Protein AF-A0ABD4KVZ7-F1 (afdb_monomer)

Foldseek 3Di:
DAPQPDPVPADPHHDDADDPDDDPPVPDDPVRSVVNLVRHLVVVLSVWDDFDKDKDWDWDADPNDIDIDIAIGTPHCISVVSVVPPPVVVPPPRHDPDDDDDDDPPDDDDDPDDDDDDDDDDDDDDDDPVNVVVCVVVVVVVDPDPVVD

pLDDT: mean 87.03, std 12.92, range [39.84, 96.31]

Solvent-accessible surface area (backbone atoms only — not comparable to full-atom values): 10084 Å² total; per-residue (Å²): 135,54,87,84,81,43,77,91,79,48,70,99,61,74,83,85,63,75,70,93,72,86,71,64,74,91,75,49,54,73,68,54,45,53,53,49,51,52,38,41,51,59,54,54,37,62,77,43,56,72,65,38,64,48,77,49,76,48,79,44,77,56,98,88,43,83,44,78,50,77,35,30,45,84,75,37,59,36,36,56,62,82,49,74,81,48,78,72,61,85,60,56,80,70,56,48,92,66,79,77,80,93,81,59,95,86,65,87,80,82,87,87,78,87,82,90,82,90,82,78,91,75,80,84,79,80,76,51,72,70,57,43,54,50,43,65,76,46,43,49,81,76,47,84,52,80,90,80,76

Radius of gyration: 22.93 Å; Cα contacts (8 Å, |Δi|>4): 100; chains: 1; bounding box: 55×40×61 Å

Secondary structure (DSSP, 8-state):
--TT--GGG--SSPPP---S----GGGS-HHHHHHHHHHHHHHHHTTSPPPEEEEEEEEEEETTEEEEEEEEEEEE-GGGGGGTT-TTGGG-TTS-SSPPPP--TT----------------PPPP--HHHHHHHHHTGGGG---TTT-

Organism: Vibrio anguillarum (NCBI:txid55601)

InterPro domains:
  IPR000380 DNA topoisomerase, type IA [PTHR11390] (7-137)
  IPR003602 DNA topoisomerase, type IA, DNA-binding domain [SM00437] (1-145)
  IPR013497 DNA topoisomerase, type IA, central [PF01131] (4-137)
  IPR013497 DNA topoisomerase, type IA, central [PS52039] (1-149)
  IPR013824 DNA topoisomerase, type IA, central region, subdomain 1 [G3DSA:1.10.460.10] (121-149)
  IPR013825 DNA topoisomerase, type IA, central region, subdomain 2 [G3DSA:2.70.20.10] (24-120)
  IPR023405 DNA topoisomerase, type IA, core domain [SSF56712] (2-149)

Sequence (149 aa):
KTKVWNDSQVGAHHAIIPTSTSVGSSRLTREEQQIYELIARQYLMQFYPPFVYAEHQIDVEICGGQFIAREKSIIEQGWKVLLCNDRHISGDTEFSPSKLPMLTEGDGVTCIDGKLDEKQTSPPKHFPDATLLAAMTGIARYVADPEIK

Mean predicted aligned error: 7.94 Å

Structure (mmCIF, N/CA/C/O backbone):
data_AF-A0ABD4KVZ7-F1
#
_entry.id   AF-A0ABD4KVZ7-F1
#
loop_
_atom_site.group_PDB
_atom_site.id
_atom_site.type_symbol
_atom_site.label_atom_id
_atom_site.label_alt_id
_atom_site.label_comp_id
_atom_site.label_asym_id
_atom_site.label_entity_id
_atom_site.label_seq_id
_atom_site.pdbx_PDB_ins_code
_atom_site.Cartn_x
_atom_site.Cartn_y
_atom_site.Cartn_z
_atom_site.occupancy
_atom_site.B_iso_or_equiv
_atom_site.auth_seq_id
_atom_site.auth_comp_id
_atom_site.auth_asym_id
_atom_site.auth_atom_id
_atom_site.pdbx_PDB_model_num
ATOM 1 N N . LYS A 1 1 ? -0.014 -16.992 -12.061 1.00 59.75 1 LYS A N 1
ATOM 2 C CA . LYS A 1 1 ? 0.397 -15.843 -12.905 1.00 59.75 1 LYS A CA 1
ATOM 3 C C . LYS A 1 1 ? -0.209 -14.586 -12.297 1.00 59.75 1 LYS A C 1
ATOM 5 O O . LYS A 1 1 ? -1.396 -14.605 -12.002 1.00 59.75 1 LYS A O 1
ATOM 10 N N . THR A 1 2 ? 0.592 -13.556 -12.032 1.00 81.00 2 THR A N 1
ATOM 11 C CA . THR A 1 2 ? 0.102 -12.246 -11.570 1.00 81.00 2 THR A CA 1
ATOM 12 C C . THR A 1 2 ? -0.641 -11.518 -12.697 1.00 81.00 2 THR A C 1
ATOM 14 O O . THR A 1 2 ? -0.515 -11.894 -13.863 1.00 81.00 2 THR A O 1
ATOM 17 N N . LYS A 1 3 ? -1.438 -10.491 -12.360 1.00 88.12 3 LYS A N 1
ATOM 18 C CA . LYS A 1 3 ? -2.316 -9.778 -13.314 1.00 88.12 3 LYS A CA 1
ATOM 19 C C . LYS A 1 3 ? -1.570 -9.072 -14.458 1.00 88.12 3 LYS A C 1
ATOM 21 O O . LYS A 1 3 ? -2.192 -8.739 -15.457 1.00 88.12 3 LYS A O 1
ATOM 26 N N . VAL A 1 4 ? -0.265 -8.846 -14.308 1.00 90.50 4 VAL A N 1
ATOM 27 C CA . VAL A 1 4 ? 0.563 -8.087 -15.260 1.00 90.50 4 VAL A CA 1
ATOM 28 C C . VAL A 1 4 ? 0.873 -8.836 -16.560 1.00 90.50 4 VAL A C 1
ATOM 30 O O . VAL A 1 4 ? 1.234 -8.209 -17.548 1.00 90.50 4 VAL A O 1
ATOM 33 N N . TRP A 1 5 ? 0.721 -10.163 -16.585 1.00 93.06 5 TRP A N 1
ATOM 34 C CA . TRP A 1 5 ? 0.943 -10.984 -17.781 1.00 93.06 5 TRP A CA 1
ATOM 35 C C . TRP A 1 5 ? -0.356 -11.112 -18.574 1.00 93.06 5 TRP A C 1
ATOM 37 O O . TRP A 1 5 ? -1.032 -12.142 -18.499 1.00 93.06 5 TRP A O 1
ATOM 47 N N . ASN A 1 6 ? -0.739 -10.038 -19.262 1.00 94.12 6 ASN A N 1
ATOM 48 C CA . ASN A 1 6 ? -2.022 -9.953 -19.947 1.00 94.12 6 ASN A CA 1
ATOM 49 C C . ASN A 1 6 ? -1.924 -9.226 -21.297 1.00 94.12 6 ASN A C 1
ATOM 51 O O . ASN A 1 6 ? -1.912 -7.997 -21.338 1.00 94.12 6 ASN A O 1
ATOM 55 N N . ASP A 1 7 ? -1.944 -9.992 -22.389 1.00 94.19 7 ASP A N 1
ATOM 56 C CA . ASP A 1 7 ? -1.832 -9.474 -23.759 1.00 94.19 7 ASP A CA 1
ATOM 57 C C . ASP A 1 7 ? -2.974 -8.512 -24.134 1.00 94.19 7 ASP A C 1
ATOM 59 O O . ASP A 1 7 ? -2.773 -7.619 -24.951 1.00 94.19 7 ASP A O 1
ATOM 63 N N . SER A 1 8 ? -4.156 -8.620 -23.507 1.00 94.25 8 SER A N 1
ATOM 64 C CA . SER A 1 8 ? -5.279 -7.707 -23.787 1.00 94.25 8 SER A CA 1
ATOM 65 C C . SER A 1 8 ? -5.099 -6.302 -23.211 1.00 94.25 8 SER A C 1
ATOM 67 O O . SER A 1 8 ? -5.841 -5.393 -23.574 1.00 94.25 8 SER A O 1
ATOM 69 N N . GLN A 1 9 ? -4.126 -6.116 -22.315 1.00 91.69 9 GLN A N 1
ATOM 70 C CA . GLN A 1 9 ? -3.784 -4.821 -21.721 1.00 91.69 9 GLN A CA 1
ATOM 71 C C . GLN A 1 9 ? -2.456 -4.265 -22.254 1.00 91.69 9 GLN A C 1
ATOM 73 O O . GLN A 1 9 ? -1.908 -3.323 -21.681 1.00 91.69 9 GLN A O 1
ATOM 78 N N . VAL A 1 10 ? -1.936 -4.827 -23.350 1.00 91.38 10 VAL A N 1
ATOM 79 C CA . VAL A 1 10 ? -0.748 -4.319 -24.043 1.00 91.38 10 VAL A CA 1
ATOM 80 C C . VAL A 1 10 ? -1.186 -3.456 -25.228 1.00 91.38 10 VAL A C 1
ATOM 82 O O . VAL A 1 10 ? -1.925 -3.907 -26.099 1.00 91.38 10 VAL A O 1
ATOM 85 N N . GLY A 1 11 ? -0.738 -2.198 -25.244 1.00 92.00 11 GLY A N 1
ATOM 86 C CA . GLY A 1 11 ? -0.928 -1.279 -26.370 1.00 92.00 11 GLY A CA 1
ATOM 87 C C . GLY A 1 11 ? 0.220 -1.374 -27.379 1.00 92.00 11 GLY A C 1
ATOM 88 O O . GLY A 1 11 ? 0.714 -2.455 -27.681 1.00 92.00 11 GLY A O 1
ATOM 89 N N . ALA A 1 12 ? 0.703 -0.227 -27.868 1.00 92.94 12 ALA A N 1
ATOM 90 C CA . ALA A 1 12 ? 1.877 -0.179 -28.751 1.00 92.94 12 ALA A CA 1
ATOM 91 C C . ALA A 1 12 ? 3.178 -0.656 -28.068 1.00 92.94 12 ALA A C 1
ATOM 93 O O . ALA A 1 12 ? 4.098 -1.131 -28.732 1.00 92.94 12 ALA A O 1
ATOM 94 N N . HIS A 1 13 ? 3.251 -0.531 -26.741 1.00 94.56 13 HIS A N 1
ATOM 95 C CA . HIS A 1 13 ? 4.397 -0.920 -25.924 1.00 94.56 13 HIS A CA 1
ATOM 96 C C . HIS A 1 13 ? 3.926 -1.630 -24.649 1.00 94.56 13 HIS A C 1
ATOM 98 O O . HIS A 1 13 ? 2.800 -1.426 -24.190 1.00 94.56 13 HIS A O 1
ATOM 104 N N . HIS A 1 14 ? 4.804 -2.450 -24.069 1.00 94.56 14 HIS A N 1
ATOM 105 C CA . HIS A 1 14 ? 4.610 -3.068 -22.757 1.00 94.56 14 HIS A CA 1
ATOM 106 C C . HIS A 1 14 ? 5.288 -2.245 -21.645 1.00 94.56 14 HIS A C 1
ATOM 108 O O . HIS A 1 14 ? 6.010 -1.284 -21.913 1.00 94.56 14 HIS A O 1
ATOM 114 N N . ALA A 1 15 ? 5.078 -2.636 -20.384 1.00 94.94 15 ALA A N 1
ATOM 115 C CA . ALA A 1 15 ? 5.757 -2.027 -19.238 1.00 94.94 15 ALA A CA 1
ATOM 116 C C . ALA A 1 15 ? 7.289 -2.139 -19.351 1.00 94.94 15 ALA A C 1
ATOM 118 O O . ALA A 1 15 ? 7.810 -3.124 -19.876 1.00 94.94 15 ALA A O 1
ATOM 119 N N . ILE A 1 16 ? 8.018 -1.150 -18.834 1.00 96.31 16 ILE A N 1
ATOM 120 C CA . ILE A 1 16 ? 9.487 -1.142 -18.847 1.00 96.31 16 ILE A CA 1
ATOM 121 C C . ILE A 1 16 ? 10.004 -2.230 -17.895 1.00 96.31 16 ILE A C 1
ATOM 123 O O . ILE A 1 16 ? 9.661 -2.235 -16.713 1.00 96.31 16 ILE A O 1
ATOM 127 N N . ILE A 1 17 ? 10.835 -3.139 -18.411 1.00 95.56 17 ILE A N 1
ATOM 128 C CA . ILE A 1 17 ? 11.429 -4.257 -17.665 1.00 95.56 17 ILE A CA 1
ATOM 129 C C . ILE A 1 17 ? 12.925 -4.385 -17.988 1.00 95.56 17 ILE A C 1
ATOM 131 O O . ILE A 1 17 ? 13.359 -3.910 -19.042 1.00 95.56 17 ILE A O 1
ATOM 135 N N . PRO A 1 18 ? 13.728 -5.034 -17.125 1.00 93.50 18 PRO A N 1
ATOM 136 C CA . PRO A 1 18 ? 15.107 -5.360 -17.466 1.00 93.50 18 PRO A CA 1
ATOM 137 C C . PRO A 1 18 ? 15.170 -6.270 -18.695 1.00 93.50 18 PRO A C 1
ATOM 139 O O . PRO A 1 18 ? 14.316 -7.136 -18.889 1.00 93.50 18 PRO A O 1
ATOM 142 N N . THR A 1 19 ? 16.210 -6.102 -19.507 1.00 90.94 19 THR A N 1
ATOM 143 C CA . THR A 1 19 ? 16.500 -7.020 -20.617 1.00 90.94 19 THR A CA 1
ATOM 144 C C . THR A 1 19 ? 17.398 -8.164 -20.143 1.00 90.94 19 THR A C 1
ATOM 146 O O . THR A 1 19 ? 18.012 -8.089 -19.080 1.00 90.94 19 THR A O 1
ATOM 149 N N . SER A 1 20 ? 17.513 -9.229 -20.938 1.00 85.44 20 SER A N 1
ATOM 150 C CA . SER A 1 20 ? 18.395 -10.368 -20.641 1.00 85.44 20 SER A CA 1
ATOM 151 C C . SER A 1 20 ? 19.891 -10.061 -20.800 1.00 85.44 20 SER A C 1
ATOM 153 O O . SER A 1 20 ? 20.726 -10.929 -20.553 1.00 85.44 20 SER A O 1
ATOM 155 N N . THR A 1 21 ? 20.250 -8.856 -21.246 1.00 80.62 21 THR A N 1
ATOM 156 C CA . THR A 1 21 ? 21.641 -8.458 -21.469 1.00 80.62 21 THR A CA 1
ATOM 157 C C . THR A 1 21 ? 22.314 -8.130 -20.141 1.00 80.62 21 THR A C 1
ATOM 159 O O . THR A 1 21 ? 21.954 -7.165 -19.471 1.00 80.62 21 THR A O 1
ATOM 162 N N . SER A 1 22 ? 23.348 -8.890 -19.777 1.00 67.94 22 SER A N 1
ATOM 163 C CA . SER A 1 22 ? 24.169 -8.580 -18.608 1.00 67.94 22 SER A CA 1
ATOM 164 C C . SER A 1 22 ? 25.139 -7.439 -18.926 1.00 67.94 22 SER A C 1
ATOM 166 O O . SER A 1 22 ? 26.141 -7.634 -19.621 1.00 67.94 22 SER A O 1
ATOM 168 N N . VAL A 1 23 ? 24.875 -6.248 -18.398 1.00 67.44 23 VAL A N 1
ATOM 169 C CA . VAL A 1 23 ? 25.870 -5.173 -18.327 1.00 67.44 23 VAL A CA 1
ATOM 170 C C . VAL A 1 23 ? 26.514 -5.258 -16.947 1.00 67.44 23 VAL A C 1
ATOM 172 O O . VAL A 1 23 ? 25.814 -5.267 -15.939 1.00 67.44 23 VAL A O 1
ATOM 175 N N . GLY A 1 24 ? 27.843 -5.378 -16.879 1.00 68.62 24 GLY A N 1
ATOM 176 C CA . GLY A 1 24 ? 28.536 -5.368 -15.590 1.00 68.62 24 GLY A CA 1
ATOM 177 C C . GLY A 1 24 ? 28.266 -4.050 -14.861 1.00 68.62 24 GLY A C 1
ATOM 178 O O . GLY A 1 24 ? 28.418 -2.991 -15.471 1.00 68.62 24 GLY A O 1
ATOM 179 N N . SER A 1 25 ? 27.897 -4.106 -13.577 1.00 63.84 25 SER A N 1
ATOM 180 C CA . SER A 1 25 ? 27.507 -2.931 -12.775 1.00 63.84 25 SER A CA 1
ATOM 181 C C . SER A 1 25 ? 28.547 -1.806 -12.779 1.00 63.84 25 SER A C 1
ATOM 183 O O . SER A 1 25 ? 28.200 -0.649 -12.596 1.00 63.84 25 SER A O 1
ATOM 185 N N . SER A 1 26 ? 29.816 -2.119 -13.061 1.00 67.19 26 SER A N 1
ATOM 186 C CA . SER A 1 26 ? 30.913 -1.152 -13.180 1.00 67.19 26 SER A CA 1
ATOM 187 C C . SER A 1 26 ? 30.828 -0.217 -14.396 1.00 67.19 26 SER A C 1
ATOM 189 O O . SER A 1 26 ? 31.698 0.635 -14.548 1.00 67.19 26 SER A O 1
ATOM 191 N N . ARG A 1 27 ? 29.862 -0.409 -15.305 1.00 82.56 27 ARG A N 1
ATOM 192 C CA . ARG A 1 27 ? 29.677 0.431 -16.503 1.00 82.56 27 ARG A CA 1
ATOM 193 C C . ARG A 1 27 ? 28.540 1.444 -16.380 1.00 82.56 27 ARG A C 1
ATOM 195 O O . ARG A 1 27 ? 28.402 2.259 -17.283 1.00 82.56 27 ARG A O 1
ATOM 202 N N . LEU A 1 28 ? 27.731 1.358 -15.326 1.00 87.50 28 LEU A N 1
ATOM 203 C CA . LEU A 1 28 ? 26.629 2.285 -15.089 1.00 87.50 28 LEU A CA 1
ATOM 204 C C . LEU A 1 28 ? 27.109 3.442 -14.218 1.00 87.50 28 LEU A C 1
ATOM 206 O O . LEU A 1 28 ? 27.898 3.245 -13.289 1.00 87.50 28 LEU A O 1
ATOM 210 N N . THR A 1 29 ? 26.610 4.644 -14.489 1.00 92.50 29 THR A N 1
ATOM 211 C CA . THR A 1 29 ? 26.693 5.732 -13.513 1.00 92.50 29 THR A CA 1
ATOM 212 C C . THR A 1 29 ? 25.858 5.390 -12.281 1.00 92.50 29 THR A C 1
ATOM 214 O O . THR A 1 29 ? 25.049 4.457 -12.273 1.00 92.50 29 THR A O 1
ATOM 217 N N . ARG A 1 30 ? 26.029 6.164 -11.209 1.00 91.19 30 ARG A N 1
ATOM 218 C CA . ARG A 1 30 ? 25.245 5.973 -9.988 1.00 91.19 30 ARG A CA 1
ATOM 219 C C . ARG A 1 30 ? 23.747 6.140 -10.256 1.00 91.19 30 ARG A C 1
ATOM 221 O O . ARG A 1 30 ? 22.951 5.347 -9.765 1.00 91.19 30 ARG A O 1
ATOM 228 N N . GLU A 1 31 ? 23.371 7.153 -11.026 1.00 93.81 31 GLU A N 1
ATOM 229 C CA . GLU A 1 31 ? 21.982 7.459 -11.363 1.00 93.81 31 GLU A CA 1
ATOM 230 C C . GLU A 1 31 ? 21.373 6.356 -12.240 1.00 93.81 31 GLU A C 1
ATOM 232 O O . GLU A 1 31 ? 20.260 5.897 -11.983 1.00 93.81 31 GLU A O 1
ATOM 237 N N . GLU A 1 32 ? 22.122 5.868 -13.234 1.00 92.38 32 GLU A N 1
ATOM 238 C CA . GLU A 1 32 ? 21.703 4.747 -14.083 1.00 92.38 32 GLU A CA 1
ATOM 239 C C . GLU A 1 32 ? 21.516 3.466 -13.272 1.00 92.38 32 GLU A C 1
ATOM 241 O O . GLU A 1 32 ? 20.523 2.760 -13.451 1.00 92.38 32 GLU A O 1
ATOM 246 N N . GLN A 1 33 ? 22.435 3.183 -12.346 1.00 90.56 33 GLN A N 1
ATOM 247 C CA . GLN A 1 33 ? 22.322 2.041 -11.449 1.00 90.56 33 GLN A CA 1
ATOM 248 C C . GLN A 1 33 ? 21.070 2.149 -10.569 1.00 90.56 33 GLN A C 1
ATOM 250 O O . GLN A 1 33 ? 20.326 1.178 -10.458 1.00 90.56 33 GLN A O 1
ATOM 255 N N . GLN A 1 34 ? 20.787 3.322 -9.996 1.00 91.75 34 GLN A N 1
ATOM 256 C CA . GLN A 1 34 ? 19.595 3.541 -9.170 1.00 91.75 34 GLN A CA 1
ATOM 257 C C . GLN A 1 34 ? 18.292 3.338 -9.956 1.00 91.75 34 GLN A C 1
ATOM 259 O O . GLN A 1 34 ? 17.367 2.688 -9.465 1.00 91.75 34 GLN A O 1
ATOM 264 N N . ILE A 1 35 ? 18.215 3.856 -11.187 1.00 93.38 35 ILE A N 1
ATOM 265 C CA . ILE A 1 35 ? 17.045 3.672 -12.060 1.00 93.38 35 ILE A CA 1
ATOM 266 C C . ILE A 1 35 ? 16.906 2.201 -12.468 1.00 93.38 35 ILE A C 1
ATOM 268 O O . ILE A 1 35 ? 15.806 1.645 -12.417 1.00 93.38 35 ILE A O 1
ATOM 272 N N . TYR A 1 36 ? 18.009 1.546 -12.833 1.00 92.38 36 TYR A N 1
ATOM 273 C CA . TYR A 1 36 ? 18.006 0.130 -13.186 1.00 92.38 36 TYR A CA 1
ATOM 274 C C . TYR A 1 36 ? 17.548 -0.748 -12.015 1.00 92.38 36 TYR A C 1
ATOM 276 O O . TYR A 1 36 ? 16.677 -1.599 -12.194 1.00 92.38 36 TYR A O 1
ATOM 284 N N . GLU A 1 37 ? 18.074 -0.520 -10.809 1.00 91.19 37 GLU A N 1
ATOM 285 C CA . GLU A 1 37 ? 17.671 -1.236 -9.594 1.00 91.19 37 GLU A CA 1
ATOM 286 C C . GLU A 1 37 ? 16.188 -1.022 -9.277 1.00 91.19 37 GLU A C 1
ATOM 288 O O . GLU A 1 37 ? 15.501 -1.977 -8.914 1.00 91.19 37 GLU A O 1
ATOM 293 N N . LEU A 1 38 ? 15.657 0.190 -9.480 1.00 93.38 38 LEU A N 1
ATOM 294 C CA . LEU A 1 38 ? 14.231 0.475 -9.320 1.00 93.38 38 LEU A CA 1
ATOM 295 C C . LEU A 1 38 ? 13.373 -0.360 -10.286 1.00 93.38 38 LEU A C 1
ATOM 297 O O . LEU A 1 38 ? 12.426 -1.018 -9.849 1.00 93.38 38 LEU A O 1
ATOM 301 N N . ILE A 1 39 ? 13.726 -0.373 -11.576 1.00 94.81 39 ILE A N 1
ATOM 302 C CA . ILE A 1 39 ? 13.017 -1.133 -12.619 1.00 94.81 39 ILE A CA 1
ATOM 303 C C . ILE A 1 39 ? 13.107 -2.641 -12.343 1.00 94.81 39 ILE A C 1
ATOM 305 O O . ILE A 1 39 ? 12.095 -3.344 -12.359 1.00 94.81 39 ILE A O 1
ATOM 309 N N . ALA A 1 40 ? 14.307 -3.146 -12.051 1.00 93.38 40 ALA A N 1
ATOM 310 C CA . ALA A 1 40 ? 14.539 -4.561 -11.785 1.00 93.38 40 ALA A CA 1
ATOM 311 C C . ALA A 1 40 ? 13.802 -5.038 -10.532 1.00 93.38 40 ALA A C 1
ATOM 313 O O . ALA A 1 40 ? 13.151 -6.083 -10.559 1.00 93.38 40 ALA A O 1
ATOM 314 N N . ARG A 1 41 ? 13.827 -4.248 -9.454 1.00 94.06 41 ARG A N 1
ATOM 315 C CA . ARG A 1 41 ? 13.086 -4.534 -8.224 1.00 94.06 41 ARG A CA 1
ATOM 316 C C . ARG A 1 41 ? 11.578 -4.605 -8.482 1.00 94.06 41 ARG A C 1
ATOM 318 O O . ARG A 1 41 ? 10.943 -5.561 -8.040 1.00 94.06 41 ARG A O 1
ATOM 325 N N . GLN A 1 42 ? 11.016 -3.659 -9.240 1.00 94.56 42 GLN A N 1
ATOM 326 C CA . GLN A 1 42 ? 9.588 -3.643 -9.587 1.00 94.56 42 GLN A CA 1
ATOM 327 C C . GLN A 1 42 ? 9.173 -4.849 -10.447 1.00 94.56 42 GLN A C 1
ATOM 329 O O . GLN A 1 42 ? 8.083 -5.403 -10.268 1.00 94.56 42 GLN A O 1
ATOM 334 N N . TYR A 1 43 ? 10.047 -5.280 -11.361 1.00 95.12 43 TYR A N 1
ATOM 335 C CA . TYR A 1 43 ? 9.850 -6.493 -12.152 1.00 95.12 43 TYR A CA 1
ATOM 336 C C . TYR A 1 43 ? 9.872 -7.752 -11.275 1.00 95.12 43 TYR A C 1
ATOM 338 O O . TYR A 1 43 ? 8.980 -8.594 -11.376 1.00 95.12 43 TYR A O 1
ATOM 346 N N . LEU A 1 44 ? 10.838 -7.860 -10.356 1.00 94.31 44 LEU A N 1
ATOM 347 C CA . LEU A 1 44 ? 10.951 -8.998 -9.440 1.00 94.31 44 LEU A CA 1
ATOM 348 C C . LEU A 1 44 ? 9.736 -9.137 -8.515 1.00 94.31 44 LEU A C 1
ATOM 350 O O . LEU A 1 44 ? 9.298 -10.259 -8.271 1.00 94.31 44 LEU A O 1
ATOM 354 N N . MET A 1 45 ? 9.129 -8.031 -8.067 1.00 94.56 45 MET A N 1
ATOM 355 C CA . MET A 1 45 ? 7.904 -8.061 -7.248 1.00 94.56 45 MET A CA 1
ATOM 356 C C . MET A 1 45 ? 6.765 -8.863 -7.886 1.00 94.56 45 MET A C 1
ATOM 358 O O . MET A 1 45 ? 5.957 -9.441 -7.165 1.00 94.56 45 MET A O 1
ATOM 362 N N . GLN A 1 46 ? 6.714 -8.959 -9.220 1.00 95.12 46 GLN A N 1
ATOM 363 C CA . GLN A 1 46 ? 5.669 -9.696 -9.941 1.00 95.12 46 GLN A CA 1
ATOM 364 C C . GLN A 1 46 ? 5.731 -11.216 -9.735 1.00 95.12 46 GLN A C 1
ATOM 366 O O . GLN A 1 46 ? 4.797 -11.919 -10.129 1.00 95.12 46 GLN A O 1
ATOM 371 N N . PHE A 1 47 ? 6.814 -11.715 -9.135 1.00 94.69 47 PHE A N 1
ATOM 372 C CA . PHE A 1 47 ? 7.044 -13.126 -8.828 1.00 94.69 47 PHE A CA 1
ATOM 373 C C . PHE A 1 47 ? 6.943 -13.437 -7.328 1.00 94.69 47 PHE A C 1
ATOM 375 O O . PHE A 1 47 ? 7.058 -14.599 -6.944 1.00 94.69 47 PHE A O 1
ATOM 382 N N . TYR A 1 48 ? 6.712 -12.427 -6.485 1.00 94.12 48 TYR A N 1
ATOM 383 C CA . TYR A 1 48 ? 6.524 -12.601 -5.046 1.00 94.12 48 TYR A CA 1
ATOM 384 C C . TYR A 1 48 ? 5.038 -12.762 -4.687 1.00 94.12 48 TYR A C 1
ATOM 386 O O . TYR A 1 48 ? 4.166 -12.277 -5.416 1.00 94.12 48 TYR A O 1
ATOM 394 N N . PRO A 1 49 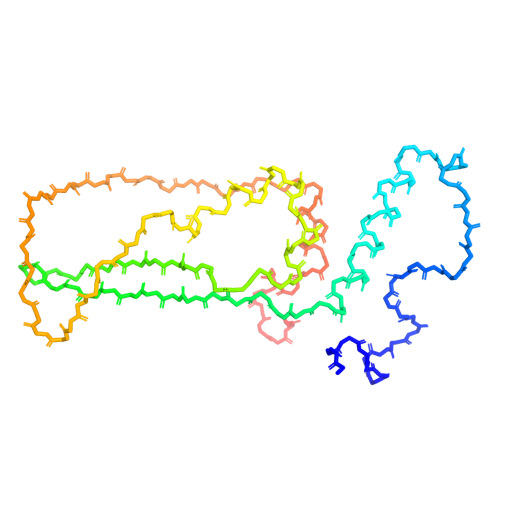? 4.728 -13.425 -3.556 1.00 94.69 49 PRO A N 1
ATOM 395 C CA . PRO A 1 49 ? 3.363 -13.499 -3.051 1.00 94.69 49 PRO A CA 1
ATOM 396 C C . PRO A 1 49 ? 2.820 -12.111 -2.660 1.00 94.69 49 PRO A C 1
ATOM 398 O O . PRO A 1 49 ? 3.590 -11.158 -2.470 1.00 94.69 49 PRO A O 1
ATOM 401 N N . PRO A 1 50 ? 1.488 -11.963 -2.549 1.00 93.88 50 PRO A N 1
ATOM 402 C CA . PRO A 1 50 ? 0.882 -10.731 -2.060 1.00 93.88 50 PRO A CA 1
ATOM 403 C C . PRO A 1 50 ? 1.356 -10.402 -0.638 1.00 93.88 50 PRO A C 1
ATOM 405 O O . PRO A 1 50 ? 1.684 -11.286 0.145 1.00 93.88 50 PRO A O 1
ATOM 408 N N . PHE A 1 51 ? 1.378 -9.113 -0.305 1.00 93.56 51 PHE A N 1
ATOM 409 C CA . PHE A 1 51 ? 1.490 -8.663 1.082 1.00 93.56 51 PHE A CA 1
ATOM 410 C C . PHE A 1 51 ? 0.148 -8.901 1.782 1.00 93.56 51 PHE A C 1
ATOM 412 O O . PHE A 1 51 ? -0.878 -8.420 1.295 1.00 93.56 51 PHE A O 1
ATOM 419 N N . VAL A 1 52 ? 0.157 -9.635 2.894 1.00 94.12 52 VAL A N 1
ATOM 420 C CA . VAL A 1 52 ? -1.040 -10.022 3.649 1.00 94.12 52 VAL A CA 1
ATOM 421 C C . VAL A 1 52 ? -0.983 -9.389 5.034 1.00 94.12 52 VAL A C 1
ATOM 423 O O . VAL A 1 52 ? 0.011 -9.511 5.749 1.00 94.12 52 VAL A O 1
ATOM 426 N N . TYR A 1 53 ? -2.063 -8.724 5.425 1.00 92.88 53 TYR A N 1
ATOM 427 C CA . TYR A 1 53 ? -2.226 -8.125 6.745 1.00 92.88 53 TYR A CA 1
ATOM 428 C C . TYR A 1 53 ? -3.652 -8.360 7.247 1.00 92.88 53 TYR A C 1
ATOM 430 O O . TYR A 1 53 ? -4.566 -8.550 6.443 1.00 92.88 53 TYR A O 1
ATOM 438 N N . ALA A 1 54 ? -3.833 -8.354 8.565 1.00 91.38 54 ALA A N 1
ATOM 439 C CA . ALA A 1 54 ? -5.143 -8.290 9.199 1.00 91.38 54 ALA A CA 1
ATOM 440 C C . ALA A 1 54 ? -5.408 -6.864 9.669 1.00 91.38 54 ALA A C 1
ATOM 442 O O . ALA A 1 54 ? -4.510 -6.204 10.187 1.00 91.38 54 ALA A O 1
ATOM 443 N N . GLU A 1 55 ? -6.646 -6.410 9.505 1.00 92.25 55 GLU A N 1
ATOM 444 C CA . GLU A 1 55 ? -7.164 -5.221 10.169 1.00 92.25 55 GLU A CA 1
ATOM 445 C C . GLU A 1 55 ? -8.136 -5.671 11.262 1.00 92.25 55 GLU A C 1
ATOM 447 O O . GLU A 1 55 ? -9.080 -6.415 10.997 1.00 92.25 55 GLU A O 1
ATOM 452 N N . HIS A 1 56 ? -7.873 -5.250 12.494 1.00 91.00 56 HIS A N 1
ATOM 453 C CA . HIS A 1 56 ? -8.716 -5.468 13.659 1.00 91.00 56 HIS A CA 1
ATOM 454 C C . HIS A 1 56 ? -9.396 -4.152 14.010 1.00 91.00 56 HIS A C 1
ATOM 456 O O . HIS A 1 56 ? -8.736 -3.116 14.090 1.00 91.00 56 HIS A O 1
ATOM 462 N N . GLN A 1 57 ? -10.704 -4.197 14.234 1.00 93.56 57 GLN A N 1
ATOM 463 C CA . GLN A 1 57 ? -11.494 -3.046 14.642 1.00 93.56 57 GLN A CA 1
ATOM 464 C C . GLN A 1 57 ? -12.309 -3.417 15.882 1.00 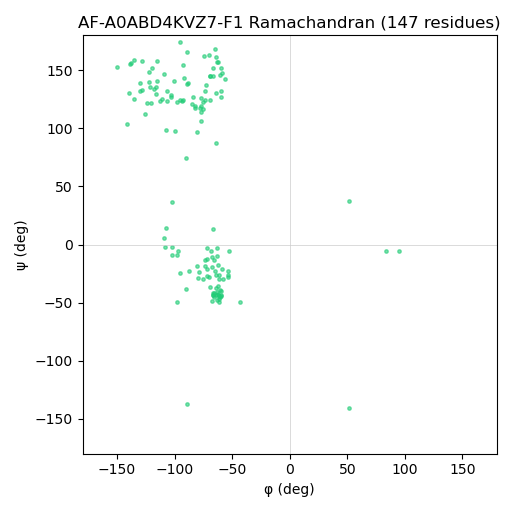93.56 57 GLN A C 1
ATOM 466 O O . GLN A 1 57 ? -12.926 -4.480 15.916 1.00 93.56 57 GLN A O 1
ATOM 471 N N . ILE A 1 58 ? -12.287 -2.547 16.889 1.00 94.19 58 ILE A N 1
ATOM 472 C CA . ILE A 1 58 ? -13.125 -2.636 18.084 1.00 94.19 58 ILE A CA 1
ATOM 473 C C . ILE A 1 58 ? -13.955 -1.359 18.149 1.00 94.19 58 ILE A C 1
ATOM 475 O O . ILE A 1 58 ? -13.396 -0.261 18.234 1.00 94.19 58 ILE A O 1
ATOM 479 N N . ASP A 1 59 ? -15.272 -1.532 18.151 1.00 95.06 59 ASP A N 1
ATOM 480 C CA . ASP A 1 59 ? -16.243 -0.455 18.293 1.00 95.06 59 ASP A CA 1
ATOM 481 C C . ASP A 1 59 ? -16.786 -0.489 19.723 1.00 95.06 59 ASP A C 1
ATOM 483 O O . ASP A 1 59 ? -17.219 -1.534 20.211 1.00 95.06 59 ASP A O 1
ATOM 487 N N . VAL A 1 60 ? -16.724 0.646 20.417 1.00 94.75 60 VAL A N 1
ATOM 488 C CA . VAL A 1 60 ? -17.150 0.775 21.812 1.00 94.75 60 VAL A CA 1
ATOM 489 C C . VAL A 1 60 ? -18.073 1.971 21.954 1.00 94.75 60 VAL A C 1
ATOM 491 O O . VAL A 1 60 ? -17.742 3.083 21.541 1.00 94.75 60 VAL A O 1
ATOM 494 N N . GLU A 1 61 ? -19.200 1.755 22.623 1.00 94.31 61 GLU A N 1
ATOM 495 C CA . GLU A 1 61 ? -20.065 2.834 23.074 1.00 94.31 61 GLU A CA 1
ATOM 496 C C . GLU A 1 61 ? -19.717 3.235 24.513 1.00 94.31 61 GLU A C 1
ATOM 498 O O . GLU A 1 61 ? -19.747 2.416 25.431 1.00 94.31 61 GLU A O 1
ATOM 503 N N . ILE A 1 62 ? -19.397 4.512 24.725 1.00 93.75 62 ILE A N 1
ATOM 504 C CA . ILE A 1 62 ? -19.086 5.076 26.043 1.00 93.75 62 ILE A CA 1
ATOM 505 C C . ILE A 1 62 ? -20.001 6.277 26.260 1.00 93.75 62 ILE A C 1
ATOM 507 O O . ILE A 1 62 ? -19.870 7.293 25.578 1.00 93.75 62 ILE A O 1
ATOM 511 N N . CYS A 1 63 ? -20.934 6.169 27.210 1.00 91.88 63 CYS A N 1
ATOM 512 C CA . CYS A 1 63 ? -21.896 7.230 27.541 1.00 91.88 63 CYS A CA 1
ATOM 513 C C . CYS A 1 63 ? -22.665 7.774 26.312 1.00 91.88 63 CYS A C 1
ATOM 515 O O . CYS A 1 63 ? -22.903 8.9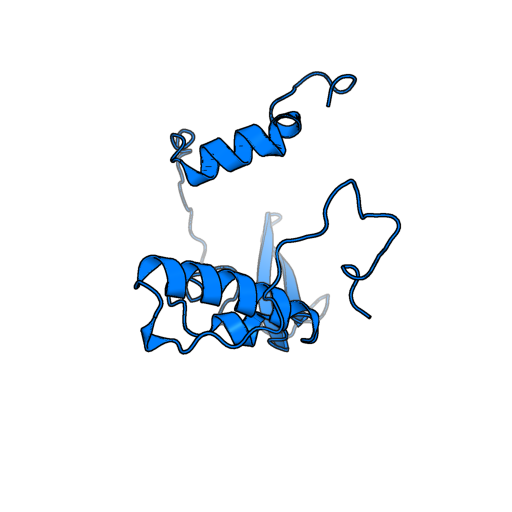77 26.218 1.00 91.88 63 CYS A O 1
ATOM 517 N N . GLY A 1 64 ? -23.020 6.904 25.357 1.00 92.88 64 GLY A N 1
ATOM 518 C CA . GLY A 1 64 ? -23.700 7.271 24.106 1.00 92.88 64 GLY A CA 1
ATOM 519 C C . GLY A 1 64 ? -22.782 7.756 22.974 1.00 92.88 64 GLY A C 1
ATOM 520 O O . GLY A 1 64 ? -23.251 7.978 21.859 1.00 92.88 64 GLY A O 1
ATOM 521 N N . GLY A 1 65 ? -21.480 7.928 23.226 1.00 93.94 65 GLY A N 1
ATOM 522 C CA . GLY A 1 65 ? -20.480 8.243 22.204 1.00 93.94 65 GLY A CA 1
ATOM 523 C C . GLY A 1 65 ? -19.889 6.980 21.577 1.00 93.94 65 GLY A C 1
ATOM 524 O O . GLY A 1 65 ? -19.588 6.028 22.291 1.00 93.94 65 GLY A O 1
ATOM 525 N N . GLN A 1 66 ? -19.688 6.987 20.258 1.00 95.62 66 GLN A N 1
ATOM 526 C CA . GLN A 1 66 ? -19.069 5.884 19.514 1.00 95.62 66 GLN A CA 1
ATOM 527 C C . GLN A 1 66 ? -17.560 6.105 19.372 1.00 95.62 66 GLN A C 1
ATOM 529 O O . GLN A 1 66 ? -17.121 7.128 18.840 1.00 95.62 66 GLN A O 1
ATOM 534 N N . PHE A 1 67 ? -16.772 5.133 19.821 1.00 94.75 67 PHE A N 1
ATOM 535 C CA . PHE A 1 67 ? -15.315 5.133 19.752 1.00 94.75 67 PHE A CA 1
ATOM 536 C C . PHE A 1 67 ? -14.836 3.913 18.972 1.00 94.75 67 PHE A C 1
ATOM 538 O O . PHE A 1 67 ? -15.320 2.808 19.187 1.00 94.75 67 PHE A O 1
ATOM 545 N N . ILE A 1 68 ? -13.870 4.117 18.075 1.00 94.31 68 ILE A N 1
ATOM 546 C CA . ILE A 1 68 ? -13.347 3.064 17.201 1.00 94.31 68 ILE A CA 1
ATOM 547 C C . ILE A 1 68 ? -11.839 2.959 17.405 1.00 94.31 68 ILE A C 1
ATOM 549 O O . ILE A 1 68 ? -11.107 3.923 17.163 1.00 94.31 68 ILE A O 1
ATOM 553 N N . ALA A 1 69 ? -11.371 1.780 17.801 1.00 92.56 69 ALA A N 1
ATOM 554 C CA . ALA A 1 69 ? -9.957 1.430 17.812 1.00 92.56 69 ALA A CA 1
ATOM 555 C C . ALA A 1 69 ? -9.651 0.523 16.617 1.00 92.56 69 ALA A C 1
ATOM 557 O O . ALA A 1 69 ? -10.335 -0.478 16.413 1.00 92.56 69 ALA A O 1
ATOM 558 N N . ARG A 1 70 ? -8.625 0.864 15.828 1.00 92.56 70 ARG A N 1
ATOM 559 C CA . ARG A 1 70 ? -8.156 0.052 14.697 1.00 92.56 70 ARG A CA 1
ATOM 560 C C . ARG A 1 70 ? -6.690 -0.310 14.859 1.00 92.56 70 ARG A C 1
ATOM 562 O O . ARG A 1 70 ? -5.883 0.535 15.234 1.00 92.56 70 ARG A O 1
ATOM 569 N N . GLU A 1 71 ? -6.356 -1.540 14.506 1.00 91.44 71 GLU A N 1
ATOM 570 C CA . GLU A 1 71 ? -4.989 -2.032 14.371 1.00 91.44 71 GLU A CA 1
ATOM 571 C C . GLU A 1 71 ? -4.846 -2.738 13.028 1.00 91.44 71 GLU A C 1
ATOM 573 O O . GLU A 1 71 ? -5.696 -3.541 12.654 1.00 91.44 71 GLU A O 1
ATOM 578 N N . LYS A 1 72 ? -3.717 -2.521 12.351 1.00 90.94 72 LYS A N 1
ATOM 579 C CA . LYS A 1 72 ? -3.285 -3.377 11.245 1.00 90.94 72 LYS A CA 1
ATOM 580 C C . LYS A 1 72 ? -2.049 -4.170 11.653 1.00 90.94 72 LYS A C 1
ATOM 582 O O . LYS A 1 72 ? -1.032 -3.581 12.014 1.00 90.94 72 LYS A O 1
ATOM 587 N N . SER A 1 73 ? -2.111 -5.495 11.532 1.00 89.00 73 SER A N 1
ATOM 588 C CA . SER A 1 73 ? -1.003 -6.405 11.831 1.00 89.00 73 SER A CA 1
ATOM 589 C C . SER A 1 73 ? -0.537 -7.142 10.573 1.00 89.00 73 SER A C 1
ATOM 591 O O . SER A 1 73 ? -1.334 -7.601 9.755 1.00 89.00 73 SER A O 1
ATOM 593 N N . ILE A 1 74 ? 0.780 -7.233 10.381 1.00 90.56 74 ILE A N 1
ATOM 594 C CA . ILE A 1 74 ? 1.368 -7.915 9.221 1.00 90.56 74 ILE A CA 1
ATOM 595 C C . ILE A 1 74 ? 1.293 -9.429 9.440 1.00 90.56 74 ILE A C 1
ATOM 597 O O . ILE A 1 74 ? 1.800 -9.926 10.444 1.00 90.56 74 ILE A O 1
ATOM 601 N N . ILE A 1 75 ? 0.706 -10.155 8.484 1.00 91.25 75 ILE A N 1
ATOM 602 C CA . ILE A 1 75 ? 0.657 -11.626 8.476 1.00 91.25 75 ILE A CA 1
ATOM 603 C C . ILE A 1 75 ? 1.774 -12.171 7.580 1.00 91.25 75 ILE A C 1
ATOM 605 O O . ILE A 1 75 ? 2.554 -13.016 8.010 1.00 91.25 75 ILE A O 1
ATOM 609 N N . GLU A 1 76 ? 1.898 -11.651 6.354 1.00 91.94 76 GLU A N 1
ATOM 610 C CA . GLU A 1 76 ? 2.932 -12.048 5.393 1.00 91.94 76 GLU A CA 1
ATOM 611 C C . GLU A 1 76 ? 3.489 -10.830 4.649 1.00 91.94 76 GLU A C 1
ATOM 613 O O . GLU A 1 76 ? 2.748 -10.035 4.071 1.00 91.94 76 GLU A O 1
ATOM 618 N N . GLN A 1 77 ? 4.818 -10.700 4.597 1.00 90.69 77 GLN A N 1
ATOM 619 C CA . GLN A 1 77 ? 5.468 -9.547 3.963 1.00 90.69 77 GLN A CA 1
ATOM 620 C C . GLN A 1 77 ? 5.316 -9.537 2.426 1.00 90.69 77 GLN A C 1
ATOM 622 O O . GLN A 1 77 ? 5.329 -8.472 1.806 1.00 90.69 77 GLN A O 1
ATOM 627 N N . GLY A 1 78 ? 5.168 -10.703 1.789 1.00 93.81 78 GLY A N 1
ATOM 628 C CA . GLY A 1 78 ? 5.017 -10.804 0.338 1.00 93.81 78 GLY A CA 1
ATOM 629 C C . GLY A 1 78 ? 6.102 -10.060 -0.449 1.00 93.81 78 GLY A C 1
ATOM 630 O O . GLY A 1 78 ? 7.272 -10.017 -0.064 1.00 93.81 78 GLY A O 1
ATOM 631 N N . TRP A 1 79 ? 5.697 -9.411 -1.538 1.00 93.19 79 TRP A N 1
ATOM 632 C CA . TRP A 1 79 ? 6.550 -8.560 -2.375 1.00 93.19 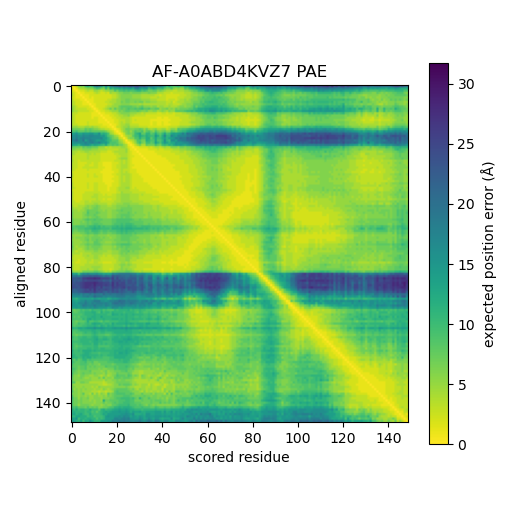79 TRP A CA 1
ATOM 633 C C . TRP A 1 79 ? 7.200 -7.381 -1.631 1.00 93.19 79 TRP A C 1
ATOM 635 O O . TRP A 1 79 ? 8.236 -6.887 -2.084 1.00 93.19 79 TRP A O 1
ATOM 645 N N . LYS A 1 80 ? 6.663 -6.945 -0.475 1.00 90.50 80 LYS A N 1
ATOM 646 C CA . LYS A 1 80 ? 7.262 -5.849 0.306 1.00 90.50 80 LYS A CA 1
ATOM 647 C C . LYS A 1 80 ? 8.636 -6.213 0.881 1.00 90.50 80 LYS A C 1
ATOM 649 O O . LYS A 1 80 ? 9.356 -5.310 1.296 1.00 90.50 80 LYS A O 1
ATOM 654 N N . VAL A 1 81 ? 9.043 -7.488 0.886 1.00 90.94 81 VAL A N 1
ATOM 655 C CA . VAL A 1 81 ? 10.391 -7.893 1.335 1.00 90.94 81 VAL A CA 1
ATOM 656 C C . VAL A 1 81 ? 11.498 -7.264 0.482 1.00 90.94 81 VAL A C 1
ATOM 658 O O . VAL A 1 81 ? 12.578 -6.958 0.978 1.00 90.94 81 VAL A O 1
ATOM 661 N N . LEU A 1 82 ? 11.210 -6.988 -0.793 1.00 90.31 82 LEU A N 1
ATOM 662 C CA . LEU A 1 82 ? 12.147 -6.339 -1.710 1.00 90.31 82 LEU A CA 1
ATOM 663 C C . LEU A 1 82 ? 12.350 -4.847 -1.404 1.00 90.31 82 LEU A C 1
ATOM 665 O O . LEU A 1 82 ? 13.269 -4.223 -1.932 1.00 90.31 82 LEU A O 1
ATOM 669 N N . LEU A 1 83 ? 11.506 -4.260 -0.556 1.00 85.06 83 LEU A N 1
ATOM 670 C CA . LEU A 1 83 ? 11.568 -2.850 -0.188 1.00 85.06 83 LEU A CA 1
ATOM 671 C C . LEU A 1 83 ? 12.299 -2.593 1.140 1.00 85.06 83 LEU A C 1
ATOM 673 O O . LEU A 1 83 ? 12.508 -1.437 1.496 1.00 85.06 83 LEU A O 1
ATOM 677 N N . CYS A 1 84 ? 12.704 -3.639 1.871 1.00 59.69 84 CYS A N 1
ATOM 678 C CA . CYS A 1 84 ? 13.129 -3.563 3.277 1.00 59.69 84 CYS A CA 1
ATOM 679 C C . CYS A 1 84 ? 14.387 -2.718 3.584 1.00 59.69 84 CYS A C 1
ATOM 681 O O . CYS A 1 84 ? 14.708 -2.549 4.756 1.00 59.69 84 CYS A O 1
ATOM 683 N N . ASN A 1 85 ? 15.068 -2.142 2.586 1.00 53.75 85 ASN A N 1
ATOM 684 C CA . ASN A 1 85 ? 16.168 -1.189 2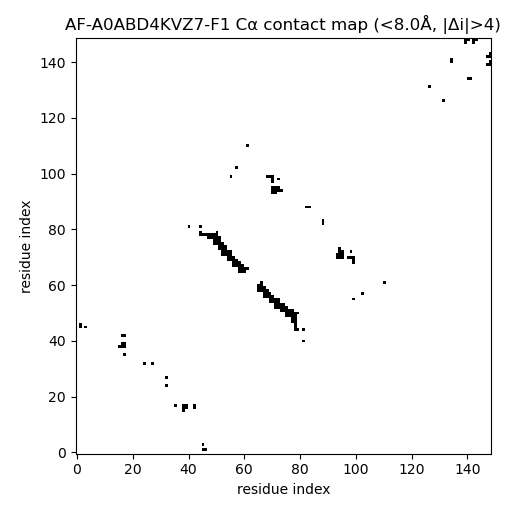.800 1.00 53.75 85 ASN A CA 1
ATOM 685 C C . ASN A 1 85 ? 15.764 0.289 2.691 1.00 53.75 85 ASN A C 1
ATOM 687 O O . ASN A 1 85 ? 16.555 1.160 3.059 1.00 53.75 85 ASN A O 1
ATOM 691 N N . ASP A 1 86 ? 14.547 0.598 2.243 1.00 50.22 86 ASP A N 1
ATOM 692 C CA . ASP A 1 86 ? 14.051 1.967 2.274 1.00 50.22 86 ASP A CA 1
ATOM 693 C C . ASP A 1 86 ? 13.558 2.271 3.696 1.00 50.22 86 ASP A C 1
ATOM 695 O O . ASP A 1 86 ? 12.415 1.994 4.056 1.00 50.22 86 ASP A O 1
ATOM 699 N N . ARG A 1 87 ? 14.418 2.903 4.511 1.00 45.34 87 ARG A N 1
ATOM 700 C CA . ARG A 1 87 ? 14.078 3.494 5.830 1.00 45.34 87 ARG A CA 1
ATOM 701 C C . ARG A 1 87 ? 12.883 4.468 5.785 1.00 45.34 87 ARG A C 1
ATOM 703 O O . ARG A 1 87 ? 12.423 4.934 6.823 1.00 45.34 87 ARG A O 1
ATOM 710 N N . HIS A 1 88 ? 12.376 4.765 4.590 1.00 43.88 88 HIS A N 1
ATOM 711 C CA . HIS A 1 88 ? 11.150 5.510 4.344 1.00 43.88 88 HIS A CA 1
ATOM 712 C C . HIS A 1 88 ? 9.857 4.684 4.468 1.00 43.88 88 HIS A C 1
ATOM 714 O O . HIS A 1 88 ? 8.805 5.285 4.653 1.00 43.88 88 HIS A O 1
ATOM 720 N N . ILE A 1 89 ? 9.901 3.345 4.413 1.00 43.31 89 ILE A N 1
ATOM 721 C CA . ILE A 1 89 ? 8.704 2.494 4.596 1.00 43.31 89 ILE A CA 1
ATOM 722 C C . ILE A 1 89 ? 8.458 2.169 6.072 1.00 43.31 89 ILE A C 1
ATOM 724 O O . ILE A 1 89 ? 7.320 1.986 6.490 1.00 43.31 89 ILE A O 1
ATOM 728 N N . SER A 1 90 ? 9.492 2.246 6.910 1.00 39.84 90 SER A N 1
ATOM 729 C CA . SER A 1 90 ? 9.369 2.277 8.377 1.00 39.84 90 SER A CA 1
ATOM 730 C C . SER A 1 90 ? 8.684 3.548 8.922 1.00 39.84 90 SER A C 1
ATOM 732 O O . SER A 1 90 ? 8.761 3.820 10.116 1.00 39.84 90 SER A O 1
ATOM 734 N N . GLY A 1 91 ? 8.041 4.336 8.053 1.00 42.81 91 GLY A N 1
ATOM 735 C CA . GLY A 1 91 ? 7.143 5.439 8.389 1.00 42.81 91 GLY A CA 1
ATOM 736 C C . GLY A 1 91 ? 5.666 5.149 8.093 1.00 42.81 91 GLY A C 1
ATOM 737 O O . GLY A 1 91 ? 4.854 6.061 8.256 1.00 42.81 91 GLY A O 1
ATOM 738 N N . ASP A 1 92 ? 5.298 3.927 7.673 1.00 50.03 92 ASP A N 1
ATOM 739 C CA . ASP A 1 92 ? 3.891 3.510 7.603 1.00 50.03 92 ASP A CA 1
ATOM 740 C C . ASP A 1 92 ? 3.321 3.491 9.031 1.00 50.03 92 ASP A C 1
ATOM 742 O O . ASP A 1 92 ? 3.322 2.480 9.730 1.00 50.03 92 ASP A O 1
ATOM 746 N N . THR A 1 93 ? 2.816 4.648 9.463 1.00 54.75 93 THR A N 1
ATOM 747 C CA . THR A 1 93 ? 2.152 4.855 10.763 1.00 54.75 93 THR A CA 1
ATOM 748 C C . THR A 1 93 ? 0.865 4.020 10.865 1.00 54.75 93 THR A C 1
ATOM 750 O O . THR A 1 93 ? 0.274 3.912 11.933 1.00 54.75 93 THR A O 1
ATOM 753 N N . GLU A 1 94 ? 0.430 3.415 9.754 1.00 62.16 94 GLU A N 1
ATOM 754 C CA . GLU A 1 94 ? -0.740 2.543 9.686 1.00 62.16 94 GLU A CA 1
ATOM 755 C C . GLU A 1 94 ? -0.549 1.174 10.350 1.00 62.16 94 GLU A C 1
ATOM 757 O O . GLU A 1 94 ? -1.539 0.591 10.784 1.00 62.16 94 GLU A O 1
ATOM 762 N N . PHE A 1 95 ? 0.678 0.644 10.431 1.00 70.38 95 PHE A N 1
ATOM 763 C CA . PHE A 1 95 ? 0.932 -0.655 11.064 1.00 70.38 95 PHE A CA 1
ATOM 764 C C . PHE A 1 95 ? 1.453 -0.426 12.480 1.00 70.38 95 PHE A C 1
ATOM 766 O O . PHE A 1 95 ? 2.631 -0.128 12.693 1.00 70.38 95 PHE A O 1
ATOM 773 N N . SER A 1 96 ? 0.554 -0.515 13.458 1.00 63.69 96 SER A N 1
ATOM 774 C CA . SER A 1 96 ? 0.887 -0.277 14.858 1.00 63.69 96 SER A CA 1
ATOM 775 C C . SER A 1 96 ? 1.710 -1.436 15.437 1.00 63.69 96 SER A C 1
ATOM 777 O O . SER A 1 96 ? 1.367 -2.599 15.231 1.00 63.69 96 SER A O 1
ATOM 779 N N . PRO A 1 97 ? 2.769 -1.162 16.226 1.00 63.47 97 PRO A N 1
ATOM 780 C CA . PRO A 1 97 ? 3.462 -2.208 16.980 1.00 63.47 97 PRO A CA 1
ATOM 781 C C . PRO A 1 97 ? 2.621 -2.719 18.162 1.00 63.47 97 PRO A C 1
ATOM 783 O O . PRO A 1 97 ? 2.872 -3.805 18.682 1.00 63.47 97 PRO A O 1
ATOM 786 N N . SER A 1 98 ? 1.646 -1.924 18.612 1.00 73.00 98 SER A N 1
ATOM 787 C CA . SER A 1 98 ? 0.717 -2.265 19.684 1.00 73.00 98 SER A CA 1
ATOM 788 C C . SER A 1 98 ? -0.450 -3.081 19.147 1.00 73.00 98 SER A C 1
ATOM 790 O O . SER A 1 98 ? -1.134 -2.628 18.226 1.00 73.00 98 SER A O 1
ATOM 792 N N . LYS A 1 99 ? -0.689 -4.236 19.775 1.00 82.81 99 LYS A N 1
ATOM 793 C CA . LYS A 1 99 ? -1.827 -5.097 19.468 1.00 82.81 99 LYS A CA 1
ATOM 794 C C . LYS A 1 99 ? -3.054 -4.736 20.289 1.00 82.81 99 LYS A C 1
ATOM 796 O O . LYS A 1 99 ? -2.934 -4.479 21.488 1.00 82.81 99 LYS A O 1
ATOM 801 N N . LEU A 1 100 ? -4.218 -4.744 19.656 1.00 89.38 100 LEU A N 1
ATOM 802 C CA . LEU A 1 100 ? -5.506 -4.687 20.319 1.00 89.38 100 LEU A CA 1
ATOM 803 C C . LEU A 1 100 ? -5.758 -6.002 21.070 1.00 89.38 100 LEU A C 1
ATOM 805 O O . LEU A 1 100 ? -5.337 -7.076 20.625 1.00 89.38 100 LEU A O 1
ATOM 809 N N . PRO A 1 101 ? -6.424 -5.935 22.232 1.00 89.62 101 PRO A N 1
ATOM 810 C CA . PRO A 1 101 ? -6.839 -7.130 22.948 1.00 89.62 101 PRO A CA 1
ATOM 811 C C . PRO A 1 101 ? -7.900 -7.895 22.147 1.00 89.62 101 PRO A C 1
ATOM 813 O O . PRO A 1 101 ? -8.681 -7.305 21.402 1.00 89.62 101 PRO A O 1
ATOM 816 N N . MET A 1 102 ? -7.958 -9.215 22.331 1.00 89.06 102 MET A N 1
ATOM 817 C CA . MET A 1 102 ? -9.078 -10.003 21.819 1.00 89.06 102 MET A CA 1
ATOM 818 C C . MET A 1 102 ? -10.298 -9.781 22.711 1.00 89.06 102 MET A C 1
ATOM 820 O O . MET A 1 102 ? -10.230 -10.040 23.910 1.00 89.06 102 MET A O 1
ATOM 824 N N . LEU A 1 103 ? -11.387 -9.316 22.105 1.00 91.19 103 LEU A N 1
ATOM 825 C CA . LEU A 1 103 ? -12.690 -9.119 22.732 1.00 91.19 103 LEU A CA 1
ATOM 826 C C . LEU A 1 103 ? -13.766 -9.817 21.898 1.00 91.19 103 LEU A C 1
ATOM 828 O O . LEU A 1 103 ? -13.590 -10.057 20.701 1.00 91.19 103 LEU A O 1
ATOM 832 N N . THR A 1 104 ? -14.884 -10.116 22.540 1.00 93.31 104 THR A N 1
ATOM 833 C CA . THR A 1 104 ? -16.115 -10.609 21.929 1.00 93.31 104 THR A CA 1
ATOM 834 C C . THR A 1 104 ? -17.241 -9.596 22.104 1.00 93.31 104 THR A C 1
ATOM 836 O O . THR A 1 104 ? -17.193 -8.724 22.974 1.00 93.31 104 THR A O 1
ATOM 839 N N . GLU A 1 105 ? -18.258 -9.675 21.246 1.00 93.12 105 GLU A N 1
ATOM 840 C CA . GLU A 1 105 ? -19.424 -8.801 21.361 1.00 93.12 105 GLU A CA 1
ATOM 841 C C . GLU A 1 105 ? -20.107 -8.992 22.721 1.00 93.12 105 GLU A C 1
ATOM 843 O O . GLU A 1 105 ? -20.447 -10.109 23.113 1.00 93.12 105 GLU A O 1
ATOM 848 N N . GLY A 1 106 ? -20.316 -7.885 23.434 1.00 92.06 106 GLY A N 1
ATOM 849 C CA . GLY A 1 106 ? -20.893 -7.883 24.778 1.00 92.06 106 GLY A CA 1
ATOM 850 C C . GLY A 1 106 ? -19.870 -7.877 25.917 1.00 92.06 106 GLY A C 1
ATOM 851 O O . GLY A 1 106 ? -20.278 -7.719 27.068 1.00 92.06 106 GLY A O 1
ATOM 852 N N . ASP A 1 107 ? -18.568 -7.983 25.629 1.00 92.06 107 ASP A N 1
ATOM 853 C CA . ASP A 1 107 ? -17.540 -7.812 26.655 1.00 92.06 107 ASP A CA 1
ATOM 854 C C . ASP A 1 107 ? -17.558 -6.386 27.221 1.00 92.06 107 ASP A C 1
ATOM 856 O O . ASP A 1 107 ? -17.546 -5.387 26.499 1.00 92.06 107 ASP A O 1
ATOM 860 N N . GLY A 1 108 ? -17.579 -6.294 28.551 1.00 89.94 108 GLY A N 1
ATOM 861 C CA . GLY A 1 108 ? -17.520 -5.018 29.252 1.00 89.94 108 GLY A CA 1
ATOM 862 C C . GLY A 1 108 ? -16.120 -4.415 29.190 1.00 89.94 108 GLY A C 1
ATOM 863 O O . GLY A 1 108 ? -15.133 -5.077 29.512 1.00 89.94 108 GLY A O 1
ATOM 864 N N . VAL A 1 109 ? -16.036 -3.131 28.845 1.00 91.31 109 VAL A N 1
ATOM 865 C CA . VAL A 1 109 ? -14.790 -2.356 28.863 1.00 91.31 109 VAL A CA 1
ATOM 866 C C . VAL A 1 109 ? -14.931 -1.130 29.762 1.00 91.31 109 VAL A C 1
ATOM 868 O O . VAL A 1 109 ? -16.011 -0.555 29.890 1.00 91.31 109 VAL A O 1
ATOM 871 N N . THR A 1 110 ? -13.825 -0.717 30.382 1.00 92.94 110 THR A N 1
ATOM 872 C CA . THR A 1 110 ? -13.787 0.438 31.289 1.00 92.94 110 THR A CA 1
ATOM 873 C C . THR A 1 110 ? -12.958 1.557 30.674 1.00 92.94 110 THR A C 1
ATOM 875 O O . THR A 1 110 ? -11.778 1.372 30.379 1.00 92.94 110 THR A O 1
ATOM 878 N N . CYS A 1 111 ? -13.557 2.737 30.525 1.00 94.06 111 CYS A N 1
ATOM 879 C CA . CYS A 1 111 ? -12.838 3.951 30.147 1.00 94.06 111 CYS A CA 1
ATOM 880 C C . CYS A 1 111 ? -12.077 4.506 31.363 1.00 94.06 111 CYS A C 1
ATOM 882 O O . CYS A 1 111 ? -12.696 4.825 32.377 1.00 94.06 111 CYS A O 1
ATOM 884 N N . ILE A 1 112 ? -10.745 4.591 31.274 1.00 95.38 112 ILE A N 1
ATOM 885 C CA . ILE A 1 112 ? -9.875 5.053 32.374 1.00 95.38 112 ILE A CA 1
ATOM 886 C C . ILE A 1 112 ? -9.667 6.572 32.323 1.00 95.38 112 ILE A C 1
ATOM 888 O O . ILE A 1 112 ? -9.617 7.220 33.366 1.00 95.38 112 ILE A O 1
ATOM 892 N N . ASP A 1 113 ? -9.535 7.130 31.120 1.00 94.38 113 ASP A N 1
ATOM 893 C CA . ASP A 1 113 ? -9.280 8.551 30.884 1.00 94.38 113 ASP A CA 1
ATOM 894 C C . ASP A 1 113 ? -9.891 8.992 29.546 1.00 94.38 113 ASP A C 1
ATOM 896 O O . ASP A 1 113 ? -10.033 8.191 28.619 1.00 94.38 113 ASP A O 1
ATOM 900 N N . GLY A 1 114 ? -10.237 10.274 29.445 1.00 92.88 114 GLY A N 1
ATOM 901 C CA . GLY A 1 114 ? -10.793 10.892 28.248 1.00 92.88 114 GLY A CA 1
ATOM 902 C C . GLY A 1 114 ? -10.120 12.230 27.974 1.00 92.88 114 GLY A C 1
ATOM 903 O O . GLY A 1 114 ? -10.115 13.119 28.822 1.00 92.88 114 GLY A O 1
ATOM 904 N N . LYS A 1 115 ? -9.581 12.398 26.763 1.00 94.69 115 LYS A N 1
ATOM 905 C CA . LYS A 1 115 ? -8.872 13.613 26.350 1.00 94.69 115 LYS A CA 1
ATOM 906 C C . LYS A 1 115 ? -9.577 14.298 25.183 1.00 94.69 115 LYS A C 1
ATOM 908 O O . LYS A 1 115 ? -9.894 13.655 24.185 1.00 94.69 115 LYS A O 1
ATOM 913 N N . LEU A 1 116 ? -9.746 15.616 25.281 1.00 93.75 116 LEU A N 1
ATOM 914 C CA . LEU A 1 116 ? -10.147 16.463 24.159 1.00 93.75 116 LEU A CA 1
ATOM 915 C C . LEU A 1 116 ? -8.911 16.815 23.316 1.00 93.75 116 LEU A C 1
ATOM 917 O O . LEU A 1 116 ? -7.960 17.408 23.825 1.00 93.75 116 LEU A O 1
ATOM 921 N N . ASP A 1 117 ? -8.918 16.421 22.042 1.00 94.69 117 ASP A N 1
ATOM 922 C CA . ASP A 1 117 ? -7.842 16.701 21.084 1.00 94.69 117 ASP A CA 1
ATOM 923 C C . ASP A 1 117 ? -8.307 17.763 20.077 1.00 94.69 117 ASP A C 1
ATOM 925 O O . ASP A 1 117 ? -9.042 17.473 19.130 1.00 94.69 117 ASP A O 1
ATOM 929 N N . GLU A 1 118 ? -7.916 19.015 20.311 1.00 95.25 118 GLU A N 1
ATOM 930 C CA . GLU A 1 118 ? -8.272 20.145 19.454 1.00 95.25 118 GLU A CA 1
ATOM 931 C C . GLU A 1 118 ? -7.327 20.221 18.247 1.00 95.25 118 GLU A C 1
ATOM 933 O O . GLU A 1 118 ? -6.120 20.428 18.386 1.00 95.25 118 GLU A O 1
ATOM 938 N N . LYS A 1 119 ? -7.880 20.079 17.036 1.00 95.19 119 LYS A N 1
ATOM 939 C CA . LYS A 1 119 ? -7.121 20.131 15.776 1.00 95.19 119 LYS A CA 1
ATOM 940 C C . LYS A 1 119 ? -7.601 21.257 14.880 1.00 95.19 119 LYS A C 1
ATOM 942 O O . LYS A 1 119 ? -8.768 21.635 14.895 1.00 95.19 119 LYS A O 1
ATOM 947 N N . GLN A 1 120 ? -6.683 21.752 14.057 1.00 94.81 120 GLN A N 1
ATOM 948 C CA . GLN A 1 120 ? -6.953 22.754 13.033 1.00 94.81 120 GLN A CA 1
ATOM 949 C C . GLN A 1 120 ? -6.709 22.163 11.648 1.00 94.81 120 GLN A C 1
ATOM 951 O O . GLN A 1 120 ? -5.758 21.407 11.432 1.00 94.81 120 GLN A O 1
ATOM 956 N N . THR A 1 121 ? -7.564 22.518 10.693 1.00 95.75 121 THR A N 1
ATOM 957 C CA . THR A 1 121 ? -7.359 22.151 9.291 1.00 95.75 121 THR A CA 1
ATOM 958 C C . THR A 1 121 ? -6.135 22.869 8.736 1.00 95.75 121 THR A C 1
ATOM 960 O O . THR A 1 121 ? -5.883 24.025 9.069 1.00 95.75 121 THR A O 1
ATOM 963 N N . SER A 1 122 ? -5.396 22.206 7.853 1.00 92.94 122 SER A N 1
ATOM 964 C CA . SER A 1 122 ? -4.263 22.803 7.143 1.00 92.94 122 SER A CA 1
ATOM 965 C C . SER A 1 122 ? -4.617 23.012 5.670 1.00 92.94 122 SER A C 1
ATOM 967 O O . SER A 1 122 ? -5.353 22.193 5.112 1.00 92.94 122 SER A O 1
ATOM 969 N N . PRO A 1 123 ? -4.105 24.071 5.019 1.00 94.50 123 PRO A N 1
ATOM 970 C CA . PRO A 1 123 ? -4.302 24.260 3.588 1.00 94.50 123 PRO A CA 1
ATOM 971 C C . PRO A 1 123 ? -3.650 23.122 2.779 1.00 94.50 123 PRO A C 1
ATOM 973 O O . PRO A 1 123 ? -2.708 22.480 3.261 1.00 94.50 123 PRO A O 1
ATOM 976 N N . PRO A 1 124 ? -4.110 22.869 1.538 1.00 92.56 124 PRO A N 1
ATOM 977 C CA . PRO A 1 124 ? -3.475 21.902 0.652 1.00 92.56 124 PRO A CA 1
ATOM 978 C C . PRO A 1 124 ? -1.996 22.225 0.428 1.00 92.56 124 PRO A C 1
ATOM 980 O O . PRO A 1 124 ? -1.608 23.386 0.298 1.00 92.56 124 PRO A O 1
ATOM 983 N N . LYS A 1 125 ? -1.162 21.185 0.350 1.00 93.31 125 LYS A N 1
ATOM 984 C CA . LYS A 1 125 ? 0.257 21.347 0.018 1.00 93.31 125 LYS A CA 1
ATOM 985 C C . LYS A 1 125 ? 0.406 21.778 -1.444 1.00 93.31 125 LYS A C 1
ATOM 987 O O . LYS A 1 125 ? -0.337 21.314 -2.306 1.00 93.31 125 LYS A O 1
ATOM 992 N N . HIS A 1 126 ? 1.399 22.619 -1.722 1.00 94.38 126 HIS A N 1
ATOM 993 C CA . HIS A 1 126 ? 1.815 22.910 -3.095 1.00 94.38 126 HIS A CA 1
ATOM 994 C C . HIS A 1 126 ? 2.335 21.647 -3.793 1.00 94.38 126 HIS A C 1
ATOM 996 O O . HIS A 1 126 ? 2.787 20.716 -3.125 1.00 94.38 126 HIS A O 1
ATOM 1002 N N . PH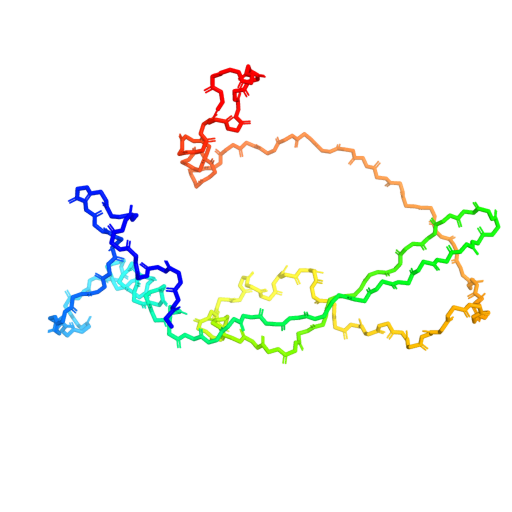E A 1 127 ? 2.298 21.635 -5.127 1.00 92.19 127 PHE A N 1
ATOM 1003 C CA . PHE A 1 127 ? 2.796 20.523 -5.931 1.00 92.19 127 PHE A CA 1
ATOM 1004 C C . PHE A 1 127 ? 4.333 20.529 -6.028 1.00 92.19 127 PHE A C 1
ATOM 1006 O O . PHE A 1 127 ? 4.886 21.416 -6.678 1.00 92.19 127 PHE A O 1
ATOM 1013 N N . PRO A 1 128 ? 5.042 19.536 -5.464 1.00 93.69 128 PRO A N 1
ATOM 1014 C CA . PRO A 1 128 ? 6.356 19.127 -5.957 1.00 93.69 128 PRO A CA 1
ATOM 1015 C C . PRO A 1 128 ? 6.243 18.334 -7.268 1.00 93.69 128 PRO A C 1
ATOM 1017 O O . PRO A 1 128 ? 5.190 17.753 -7.553 1.00 93.69 128 PRO A O 1
ATOM 1020 N N . ASP A 1 129 ? 7.353 18.222 -8.003 1.00 92.00 129 ASP A N 1
ATOM 1021 C CA . ASP A 1 129 ? 7.456 17.558 -9.315 1.00 92.00 129 ASP A CA 1
ATOM 1022 C C . ASP A 1 129 ? 6.714 16.219 -9.387 1.00 92.00 129 ASP A C 1
ATOM 1024 O O . ASP A 1 129 ? 5.886 16.003 -10.271 1.00 92.00 129 ASP A O 1
ATOM 1028 N N . ALA A 1 130 ? 6.937 15.335 -8.408 1.00 90.00 130 ALA A N 1
ATOM 1029 C CA . ALA A 1 130 ? 6.302 14.019 -8.368 1.00 90.00 130 ALA A CA 1
ATOM 1030 C C . ALA A 1 130 ? 4.767 14.105 -8.314 1.00 90.00 130 ALA A C 1
ATOM 1032 O O . ALA A 1 130 ? 4.068 13.393 -9.035 1.00 90.00 130 ALA A O 1
ATOM 1033 N N . THR A 1 131 ? 4.229 14.993 -7.474 1.00 90.00 131 THR A N 1
ATOM 1034 C CA . THR A 1 131 ? 2.774 15.155 -7.334 1.00 90.00 131 THR A CA 1
ATOM 1035 C C . THR A 1 131 ? 2.155 15.900 -8.510 1.00 90.00 131 THR A C 1
ATOM 1037 O O . THR A 1 131 ? 1.012 15.616 -8.854 1.00 90.00 131 THR A O 1
ATOM 1040 N N . LEU A 1 132 ? 2.905 16.797 -9.160 1.00 94.12 132 LEU A N 1
ATOM 1041 C CA . LEU A 1 132 ? 2.459 17.464 -10.379 1.00 94.12 132 LEU A CA 1
ATOM 1042 C C . LEU A 1 132 ? 2.348 16.462 -11.533 1.00 94.12 132 LEU A C 1
ATOM 1044 O O . LEU A 1 132 ? 1.303 16.372 -12.169 1.00 94.12 132 LEU A O 1
ATOM 1048 N N . LEU A 1 133 ? 3.384 15.647 -11.752 1.00 91.75 133 LEU A N 1
ATOM 1049 C CA . LEU A 1 133 ? 3.373 14.586 -12.765 1.00 91.75 133 LEU A CA 1
ATOM 1050 C C . LEU A 1 133 ? 2.255 13.568 -12.510 1.00 91.75 133 LEU A C 1
ATOM 1052 O O . LEU A 1 133 ? 1.564 13.153 -13.444 1.00 91.75 133 LEU A O 1
ATOM 1056 N N . ALA A 1 134 ? 2.025 13.202 -11.246 1.00 89.81 134 ALA A N 1
ATOM 1057 C CA . ALA A 1 134 ? 0.910 12.342 -10.865 1.00 89.81 134 ALA A CA 1
ATOM 1058 C C . ALA A 1 134 ? -0.453 12.990 -11.165 1.00 89.81 134 ALA A C 1
ATOM 1060 O O . ALA A 1 134 ? -1.352 12.309 -11.659 1.00 89.81 134 ALA A O 1
ATOM 1061 N N . ALA A 1 135 ? -0.603 14.294 -10.911 1.00 91.19 135 ALA A N 1
ATOM 1062 C CA . ALA A 1 135 ? -1.818 15.036 -11.228 1.00 91.19 135 ALA A CA 1
ATOM 1063 C C . ALA A 1 135 ? -2.05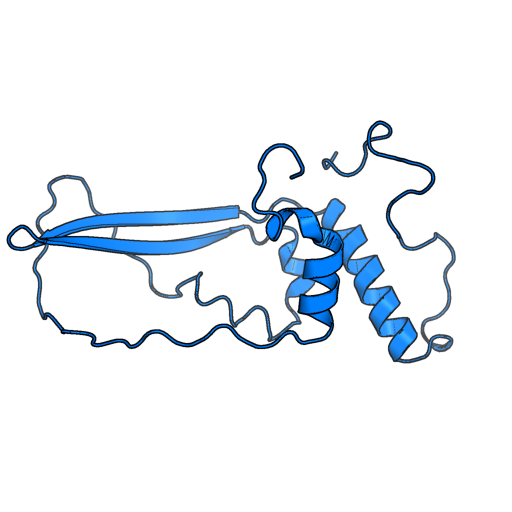6 15.132 -12.740 1.00 91.19 135 ALA A C 1
ATOM 1065 O O . ALA A 1 135 ? -3.176 14.921 -13.188 1.00 91.19 135 ALA A O 1
ATOM 1066 N N . MET A 1 136 ? -1.007 15.370 -13.531 1.00 94.44 136 MET A N 1
ATOM 1067 C CA . MET A 1 136 ? -1.090 15.421 -14.994 1.00 94.44 136 MET A CA 1
ATOM 1068 C C . MET A 1 136 ? -1.429 14.056 -15.601 1.00 94.44 136 MET A C 1
ATOM 1070 O O . MET A 1 136 ? -2.260 13.971 -16.498 1.00 94.44 136 MET A O 1
ATOM 1074 N N . THR A 1 137 ? -0.831 12.978 -15.090 1.00 90.44 137 THR A N 1
ATOM 1075 C CA . THR A 1 137 ? -1.122 11.610 -15.557 1.00 90.44 137 THR A CA 1
ATOM 1076 C C . THR A 1 137 ? -2.533 11.171 -15.155 1.00 90.44 137 THR A C 1
ATOM 1078 O O . THR A 1 137 ? -3.216 10.477 -15.899 1.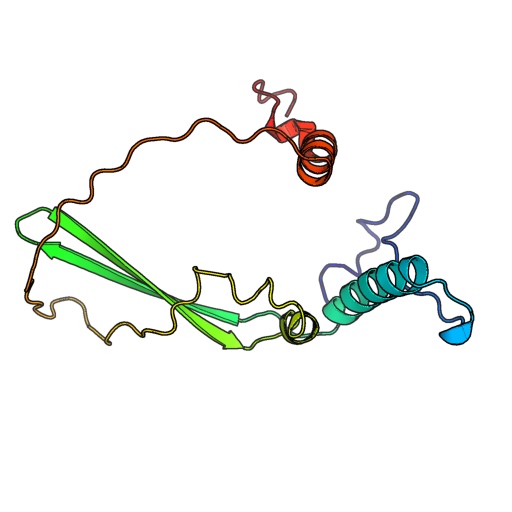00 90.44 137 THR A O 1
ATOM 1081 N N . GLY A 1 138 ? -2.984 11.586 -13.970 1.00 89.81 138 GLY A N 1
ATOM 1082 C CA . GLY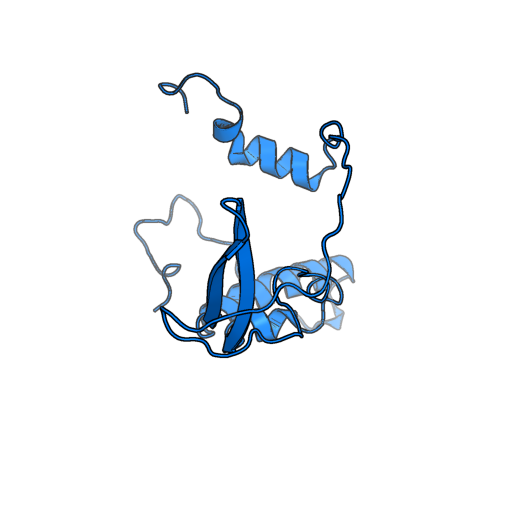 A 1 138 ? -4.308 11.300 -13.427 1.00 89.81 138 GLY A CA 1
ATOM 1083 C C . GLY A 1 138 ? -5.282 12.473 -13.529 1.00 89.81 138 GLY A C 1
ATOM 1084 O O . GLY A 1 138 ? -6.066 12.660 -12.597 1.00 89.81 138 GLY A O 1
ATOM 1085 N N . ILE A 1 139 ? -5.232 13.265 -14.607 1.00 91.50 139 ILE A N 1
ATOM 1086 C CA . ILE A 1 139 ? -5.940 14.555 -14.700 1.00 91.50 139 ILE A CA 1
ATOM 1087 C C . ILE A 1 139 ? -7.456 14.441 -14.506 1.00 91.50 139 ILE A C 1
ATOM 1089 O O . ILE A 1 139 ? -8.062 15.336 -13.923 1.00 91.50 139 ILE A O 1
ATOM 1093 N N . ALA A 1 140 ? -8.053 13.301 -14.870 1.00 89.38 140 ALA A N 1
ATOM 1094 C CA . ALA A 1 140 ? -9.466 12.988 -14.641 1.00 89.38 140 ALA A CA 1
ATOM 1095 C C . ALA A 1 140 ? -9.895 13.142 -13.165 1.00 89.38 140 ALA A C 1
ATOM 1097 O O . ALA A 1 140 ? -11.047 13.442 -12.867 1.00 89.38 140 ALA A O 1
ATOM 1098 N N . ARG A 1 141 ? -8.969 13.008 -12.204 1.00 87.75 141 ARG A N 1
ATOM 1099 C CA . ARG A 1 141 ? -9.246 13.240 -10.772 1.00 87.75 141 ARG A CA 1
ATOM 1100 C C . ARG A 1 141 ? -9.604 14.696 -10.453 1.00 87.75 141 ARG A C 1
ATOM 1102 O O . ARG A 1 141 ? -10.238 14.933 -9.431 1.00 87.75 141 ARG A O 1
ATOM 1109 N N . TYR A 1 142 ? -9.194 15.636 -11.304 1.00 87.69 142 TYR A N 1
ATOM 1110 C CA . TYR A 1 142 ? -9.418 17.077 -11.164 1.00 87.69 142 TYR A CA 1
ATOM 1111 C C . TYR A 1 142 ? -10.553 17.595 -12.058 1.00 87.69 142 TYR A C 1
ATOM 1113 O O . TYR A 1 142 ? -10.884 18.777 -12.001 1.00 87.69 142 TYR A O 1
ATOM 1121 N N . VAL A 1 143 ? -11.159 16.726 -12.871 1.00 91.50 143 VAL A N 1
ATOM 1122 C CA . VAL A 1 143 ? -12.316 17.068 -13.699 1.00 91.50 143 VAL A CA 1
ATOM 1123 C C . VAL A 1 143 ? -13.582 16.916 -12.854 1.00 91.50 143 VAL A C 1
ATOM 1125 O O . VAL A 1 143 ? -13.851 15.848 -12.304 1.00 91.50 143 VAL A O 1
ATOM 1128 N N . ALA A 1 144 ? -14.334 18.011 -12.714 1.00 90.75 144 ALA A N 1
ATOM 1129 C CA . ALA A 1 144 ? -15.572 18.041 -11.932 1.00 90.75 144 ALA A CA 1
ATOM 1130 C C . ALA A 1 144 ? -16.772 17.460 -12.696 1.00 90.75 144 ALA A C 1
ATOM 1132 O O . ALA A 1 144 ? -17.693 16.936 -12.074 1.00 90.75 144 ALA A O 1
ATOM 1133 N N . ASP A 1 145 ? -16.752 17.557 -14.026 1.00 92.38 145 ASP A N 1
ATOM 1134 C CA . ASP A 1 145 ? -17.802 17.040 -14.897 1.00 92.38 145 ASP A CA 1
ATOM 1135 C C . ASP A 1 145 ? -17.709 15.504 -15.005 1.00 92.38 145 ASP A C 1
ATOM 1137 O O . ASP A 1 145 ? -16.698 14.991 -15.500 1.00 92.38 145 ASP A O 1
ATOM 1141 N N . PRO A 1 146 ? -18.727 14.752 -14.548 1.00 87.50 146 PRO A N 1
ATOM 1142 C CA . PRO A 1 146 ? -18.721 13.296 -14.613 1.00 87.50 146 PRO A CA 1
ATOM 1143 C C . PRO A 1 146 ? -18.798 12.734 -16.040 1.00 87.50 146 PRO A C 1
ATOM 1145 O O . PRO A 1 146 ? -18.445 11.574 -16.213 1.00 87.50 146 PRO A O 1
ATOM 1148 N N . GLU A 1 147 ? -19.237 13.502 -17.044 1.00 87.50 147 GLU A N 1
ATOM 1149 C CA . GLU A 1 147 ? -19.279 13.035 -18.441 1.00 87.50 147 GLU A CA 1
ATOM 1150 C C . GLU A 1 147 ? -17.899 13.077 -19.118 1.00 87.50 147 GLU A C 1
ATOM 1152 O O . GLU A 1 147 ? -17.653 12.344 -20.075 1.00 87.50 147 GLU A O 1
ATOM 1157 N N . ILE A 1 148 ? -16.994 13.927 -18.620 1.00 80.12 148 ILE A N 1
ATOM 1158 C CA . ILE A 1 148 ? -15.633 14.112 -19.154 1.00 80.12 148 ILE A CA 1
ATOM 1159 C C . ILE A 1 148 ? -14.604 13.253 -18.393 1.00 80.12 148 ILE A C 1
ATOM 1161 O O . ILE A 1 148 ? -13.529 12.960 -18.921 1.00 80.12 148 ILE A O 1
ATOM 1165 N N . LYS A 1 149 ? -14.913 12.891 -17.146 1.00 71.62 149 LYS A N 1
ATOM 1166 C CA . LYS A 1 149 ? -14.047 12.129 -16.239 1.00 71.62 149 LYS A CA 1
ATOM 1167 C C . LYS A 1 149 ? -13.824 10.682 -16.678 1.00 71.62 149 LYS A C 1
ATOM 1169 O O . LYS A 1 149 ? -12.661 10.236 -16.539 1.00 71.62 149 LYS A O 1
#

Nearest PDB structures (foldseek):
  2o59-assembly1_A  TM=8.728E-01  e=1.085E-08  Escherichia coli
  2o59-assembly2_B  TM=9.115E-01  e=5.113E-08  Escherichia coli
  1i7d-assembly1_A  TM=9.212E-01  e=1.767E-07  Escherichia coli
  5gve-assembly1_A  TM=8.317E-01  e=4.602E-03  Homo sapiens
  5gvc-assembly1_A  TM=8.754E-01  e=7.102E-03  Homo sapiens